Protein AF-A0A161MH91-F1 (afdb_monomer)

Organism: Triatoma infestans (NCBI:txid30076)

pLDDT: mean 82.65, std 14.78, range [39.62, 95.88]

Foldseek 3Di:
DDDDDPPVPPPPPVVVQDPVQQDDDDPVQKDKDFDADDDPDDPLRRPDSQWIWIARNPVRDIDIFDDDSHNVVRVVVRVVVVSQVVQCVPVPCSGSVNSVVVVVVVVVVVVVVVVVVVVVVVVVVVVVD

Structure (mmCIF, N/CA/C/O backbone):
data_AF-A0A161MH91-F1
#
_entry.id   AF-A0A161MH91-F1
#
loop_
_atom_site.group_PDB
_atom_site.id
_atom_site.type_symbol
_atom_site.label_atom_id
_atom_site.label_alt_id
_atom_site.label_comp_id
_atom_site.label_asym_id
_atom_site.label_entity_id
_atom_site.label_seq_id
_atom_site.pdbx_PDB_ins_code
_atom_site.Cartn_x
_atom_site.Cartn_y
_atom_site.Cartn_z
_atom_site.occupancy
_atom_site.B_iso_or_equiv
_atom_site.auth_seq_id
_atom_site.auth_comp_id
_atom_site.auth_asym_id
_atom_site.auth_atom_id
_atom_site.pdbx_PDB_model_num
ATOM 1 N N . GLY A 1 1 ? 0.198 -30.340 37.592 1.00 44.09 1 GLY A N 1
ATOM 2 C CA . GLY A 1 1 ? 0.636 -29.547 36.424 1.00 44.09 1 GLY A CA 1
ATOM 3 C C . GLY A 1 1 ? -0.022 -28.188 36.495 1.00 44.09 1 GLY A C 1
ATOM 4 O O . GLY A 1 1 ? -1.195 -28.132 36.833 1.00 44.09 1 GLY A O 1
ATOM 5 N N . LYS A 1 2 ? 0.740 -27.108 36.308 1.00 39.62 2 LYS A N 1
ATOM 6 C CA . LYS A 1 2 ? 0.319 -25.732 36.608 1.00 39.62 2 LYS A CA 1
ATOM 7 C C . LYS A 1 2 ? -0.839 -25.273 35.709 1.00 39.62 2 LYS A C 1
ATOM 9 O O . LYS A 1 2 ? -0.740 -25.352 34.491 1.00 39.62 2 LYS A O 1
ATOM 14 N N . TYR A 1 3 ? -1.895 -24.758 36.337 1.00 47.34 3 TYR A N 1
ATOM 15 C CA . TYR A 1 3 ? -2.918 -23.922 35.713 1.00 47.34 3 TYR A CA 1
ATOM 16 C C . TYR A 1 3 ? -2.277 -22.616 35.220 1.00 47.34 3 TYR A C 1
ATOM 18 O O . TYR A 1 3 ? -1.743 -21.857 36.025 1.00 47.34 3 TYR A O 1
ATOM 26 N N . LEU A 1 4 ? -2.359 -22.348 33.918 1.00 49.84 4 LEU A N 1
ATOM 27 C CA . LEU A 1 4 ? -2.204 -21.019 33.315 1.00 49.84 4 LEU A CA 1
ATOM 28 C C . LEU A 1 4 ? -3.298 -20.926 32.237 1.00 49.84 4 LEU A C 1
ATOM 30 O O . LEU A 1 4 ? -3.167 -21.492 31.162 1.00 49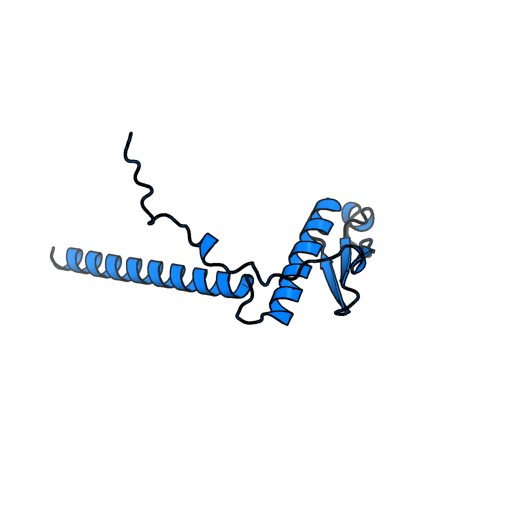.84 4 LEU A O 1
ATOM 34 N N . SER A 1 5 ? -4.515 -20.480 32.551 1.00 48.75 5 SER A N 1
ATOM 35 C CA . SER A 1 5 ? -4.899 -19.064 32.641 1.00 48.75 5 SER A CA 1
ATOM 36 C C . SER A 1 5 ? -4.539 -18.241 31.394 1.00 48.75 5 SER A C 1
ATOM 38 O O . SE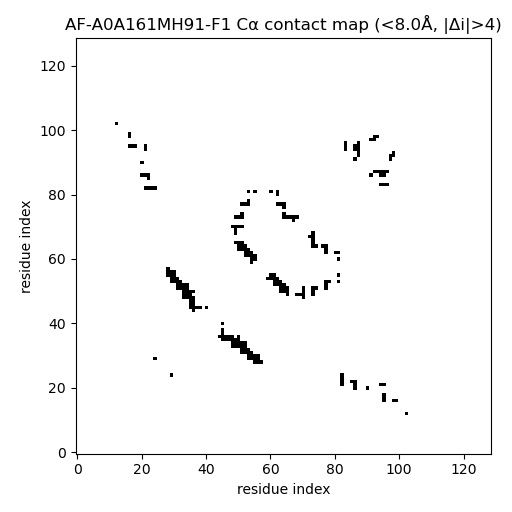R A 1 5 ? -4.012 -17.134 31.495 1.00 48.75 5 SER A O 1
ATOM 40 N N . THR A 1 6 ? -4.850 -18.728 30.194 1.00 52.91 6 THR A N 1
ATOM 41 C CA . THR A 1 6 ? -4.988 -17.819 29.050 1.00 52.91 6 THR A CA 1
ATOM 42 C C . THR A 1 6 ? -6.343 -17.123 29.159 1.00 52.91 6 THR A C 1
ATOM 44 O O . THR A 1 6 ? -7.339 -17.579 28.601 1.00 52.91 6 THR A O 1
ATOM 47 N N . CYS A 1 7 ? -6.400 -16.038 29.933 1.00 44.69 7 CYS A N 1
ATOM 48 C CA . CYS A 1 7 ? -7.507 -15.086 29.900 1.00 44.69 7 CYS A CA 1
ATOM 49 C C . CYS A 1 7 ? -7.839 -14.746 28.428 1.00 44.69 7 CYS A C 1
ATOM 51 O O . CYS A 1 7 ? -6.990 -14.155 27.758 1.00 44.69 7 CYS A O 1
ATOM 53 N N . PRO A 1 8 ? -9.043 -15.046 27.900 1.00 48.47 8 PRO A N 1
ATOM 54 C CA . PRO A 1 8 ? -9.382 -14.803 26.488 1.00 48.47 8 PRO A CA 1
ATOM 55 C C . PRO A 1 8 ? -9.515 -13.317 26.108 1.00 48.47 8 PRO A C 1
ATOM 57 O O . PRO A 1 8 ? -9.870 -12.982 24.982 1.00 48.47 8 PRO A O 1
ATOM 60 N N . ILE A 1 9 ? -9.274 -12.404 27.049 1.00 48.97 9 ILE A N 1
ATOM 61 C CA . ILE A 1 9 ? -9.789 -11.028 27.018 1.00 48.97 9 ILE A CA 1
ATOM 62 C C . ILE A 1 9 ? -8.809 -10.008 26.415 1.00 48.97 9 ILE A C 1
ATOM 64 O O . ILE A 1 9 ? -9.070 -8.808 26.445 1.00 48.97 9 ILE A O 1
ATOM 68 N N . LEU A 1 10 ? -7.692 -10.465 25.843 1.00 45.19 10 LEU A N 1
ATOM 69 C CA . LEU A 1 10 ? -6.699 -9.608 25.180 1.00 45.19 10 LEU A CA 1
ATOM 70 C C . LEU A 1 10 ? -6.423 -10.019 23.727 1.00 45.19 10 LEU A C 1
ATOM 72 O O . LEU A 1 10 ? -5.362 -9.707 23.188 1.00 45.19 10 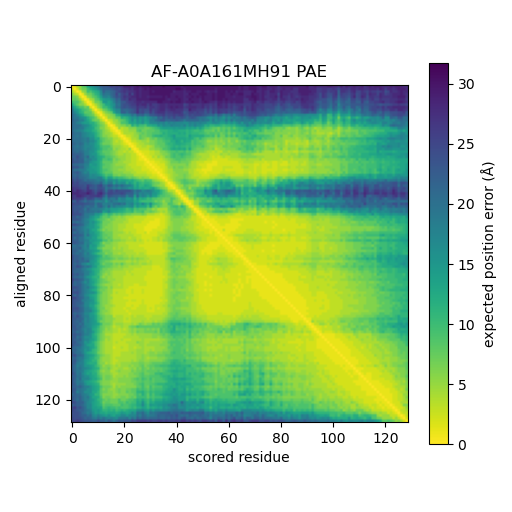LEU A O 1
ATOM 76 N N . ARG A 1 11 ? -7.392 -10.653 23.054 1.00 48.19 11 ARG A N 1
ATOM 77 C CA . ARG A 1 11 ? -7.392 -10.704 21.586 1.00 48.19 11 ARG A CA 1
ATOM 78 C C . ARG A 1 11 ? -7.629 -9.301 21.048 1.00 48.19 11 ARG A C 1
ATOM 80 O O . ARG A 1 11 ? -8.749 -8.790 21.033 1.00 48.19 11 ARG A O 1
ATOM 87 N N . GLY A 1 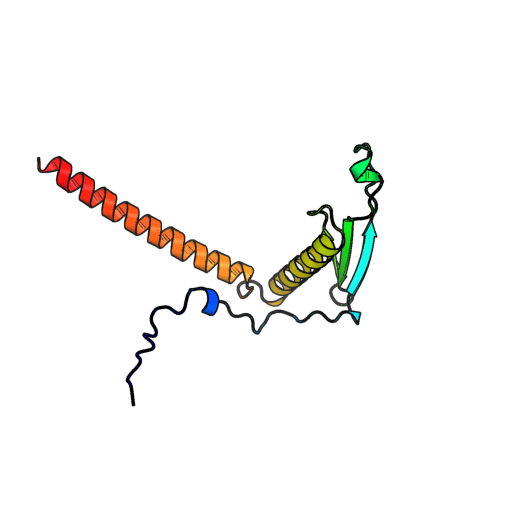12 ? -6.539 -8.615 20.720 1.00 56.38 12 GLY A N 1
ATOM 88 C CA . GLY A 1 12 ? -6.580 -7.264 20.182 1.00 56.38 12 GLY A CA 1
ATOM 89 C C . GLY A 1 12 ? -7.433 -7.205 18.915 1.00 56.38 12 GLY A C 1
ATOM 90 O O . GLY A 1 12 ? -7.519 -8.166 18.159 1.00 56.38 12 GLY A O 1
ATOM 91 N N . TYR A 1 13 ? -8.002 -6.032 18.629 1.00 58.72 13 TYR A N 1
ATOM 92 C CA . TYR A 1 13 ? -8.817 -5.730 17.437 1.00 58.72 13 TYR A CA 1
ATOM 93 C C . TYR A 1 13 ? -8.200 -6.144 16.080 1.00 58.72 13 TYR A C 1
ATOM 95 O O . TYR A 1 13 ? -8.868 -6.062 15.057 1.00 58.72 13 TYR A O 1
ATOM 103 N N . LYS A 1 14 ? -6.926 -6.553 16.063 1.00 55.62 14 LYS A N 1
ATOM 104 C CA . LYS A 1 14 ? -6.203 -7.089 14.909 1.00 55.62 14 LYS A CA 1
ATOM 105 C C . LYS A 1 14 ? -6.765 -8.435 14.429 1.00 55.62 14 LYS A C 1
ATOM 107 O O . LYS A 1 14 ? -6.651 -8.719 13.244 1.00 55.62 14 LYS A O 1
ATOM 112 N N . GLU A 1 15 ? -7.383 -9.219 15.314 1.00 65.00 15 GLU A N 1
ATOM 113 C CA . GLU A 1 15 ? -7.999 -10.517 14.984 1.00 65.00 15 GLU A CA 1
ATOM 114 C C . GLU A 1 15 ? -9.429 -10.404 14.437 1.00 65.00 15 GLU A C 1
ATOM 116 O O . GLU A 1 15 ? -9.974 -11.395 13.968 1.00 65.00 15 GLU A O 1
ATOM 121 N N . LEU A 1 16 ? -10.044 -9.215 14.477 1.00 70.25 16 LEU A N 1
ATOM 122 C CA . LEU A 1 16 ? -11.412 -9.023 13.977 1.00 70.25 16 LEU A CA 1
ATOM 123 C C . LEU A 1 16 ? -11.473 -8.763 12.464 1.00 70.25 16 LEU A C 1
ATOM 125 O O . LEU A 1 16 ? -12.558 -8.704 11.897 1.00 70.25 16 LEU A O 1
ATOM 129 N N . ILE A 1 17 ? -10.319 -8.544 11.834 1.00 79.25 17 ILE A N 1
ATOM 130 C CA . ILE A 1 17 ? -10.225 -8.243 10.407 1.00 79.25 17 ILE A CA 1
ATOM 131 C C . ILE A 1 17 ? -10.113 -9.566 9.664 1.00 79.25 17 ILE A C 1
ATOM 133 O O . ILE A 1 17 ? -9.142 -10.304 9.856 1.00 79.25 17 ILE A O 1
ATOM 137 N N . ASP A 1 18 ? -11.081 -9.836 8.799 1.00 80.69 18 ASP A N 1
ATOM 138 C CA . ASP A 1 18 ? -11.048 -11.008 7.939 1.00 80.69 18 ASP A CA 1
ATOM 139 C C . ASP A 1 18 ? -10.078 -10.764 6.779 1.00 80.69 18 ASP A C 1
ATOM 141 O O . ASP A 1 18 ? -10.289 -9.892 5.941 1.00 80.69 18 ASP A O 1
ATOM 145 N N . ARG A 1 19 ? -8.980 -11.525 6.758 1.00 81.62 19 ARG A N 1
ATOM 146 C CA . ARG A 1 19 ? -7.939 -11.450 5.717 1.00 81.62 19 ARG A CA 1
ATOM 147 C C . ARG A 1 19 ? -8.011 -12.605 4.724 1.00 81.62 19 ARG A C 1
ATOM 149 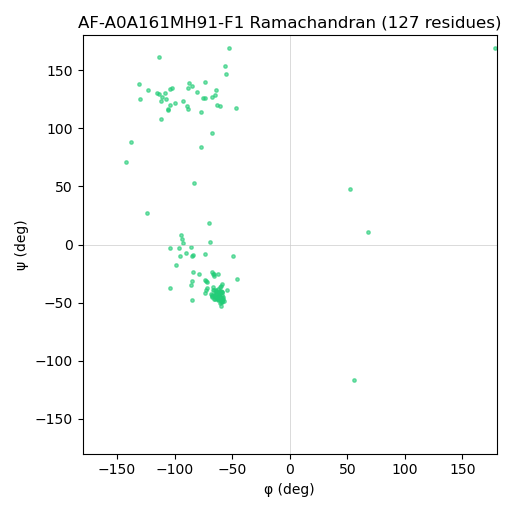O O . ARG A 1 19 ? -7.210 -12.656 3.798 1.00 81.62 19 ARG A O 1
ATOM 156 N N . THR A 1 20 ? -8.929 -13.547 4.931 1.00 81.69 20 THR A N 1
ATOM 157 C CA . THR A 1 20 ? -9.026 -14.766 4.115 1.00 81.69 20 THR A CA 1
ATOM 158 C C . THR A 1 20 ? -9.421 -14.471 2.669 1.00 81.69 20 THR A C 1
ATOM 160 O O . THR A 1 20 ? -9.070 -15.227 1.770 1.00 81.69 20 THR A O 1
ATOM 163 N N . ARG A 1 21 ? -10.101 -13.343 2.443 1.00 81.06 21 ARG A N 1
ATOM 164 C CA . ARG A 1 21 ? -10.618 -12.906 1.139 1.00 81.06 21 ARG A CA 1
ATOM 165 C C . ARG A 1 21 ? -9.679 -11.993 0.356 1.00 81.06 21 ARG A C 1
ATOM 167 O O . ARG A 1 21 ? -10.046 -11.544 -0.727 1.00 81.06 21 ARG A O 1
ATOM 174 N N . VAL A 1 22 ? -8.497 -11.697 0.895 1.00 83.31 22 VAL A N 1
ATOM 175 C CA . VAL A 1 22 ? -7.525 -10.839 0.213 1.00 83.31 22 VAL A CA 1
ATOM 176 C C . VAL A 1 22 ? -7.006 -11.573 -1.030 1.00 83.31 22 VAL A C 1
ATOM 178 O O . VAL A 1 22 ? -6.537 -12.708 -0.902 1.00 83.31 22 VAL A O 1
ATOM 181 N N . PRO A 1 23 ? -7.068 -10.959 -2.225 1.00 83.19 23 PRO A N 1
ATOM 182 C CA . PRO A 1 23 ? -6.604 -11.598 -3.449 1.00 83.19 23 PRO A CA 1
ATOM 183 C C . PRO A 1 23 ? -5.095 -11.859 -3.386 1.00 83.19 23 PRO A C 1
ATOM 185 O O . PRO A 1 23 ? -4.310 -10.982 -3.016 1.00 83.19 23 PRO A O 1
ATOM 188 N N . GLN A 1 24 ? -4.687 -13.073 -3.761 1.00 84.88 24 GLN A N 1
ATOM 189 C CA . GLN A 1 24 ? -3.275 -13.416 -3.909 1.00 84.88 24 GLN A CA 1
ATOM 190 C C . GLN A 1 24 ? -2.767 -12.906 -5.257 1.00 84.88 24 GLN A C 1
ATOM 192 O O . GLN A 1 24 ? -3.396 -13.137 -6.286 1.00 84.88 24 GLN A O 1
ATOM 197 N N . LEU A 1 25 ? -1.629 -12.213 -5.245 1.00 86.31 25 LEU A N 1
ATOM 198 C CA . LEU A 1 25 ? -0.968 -11.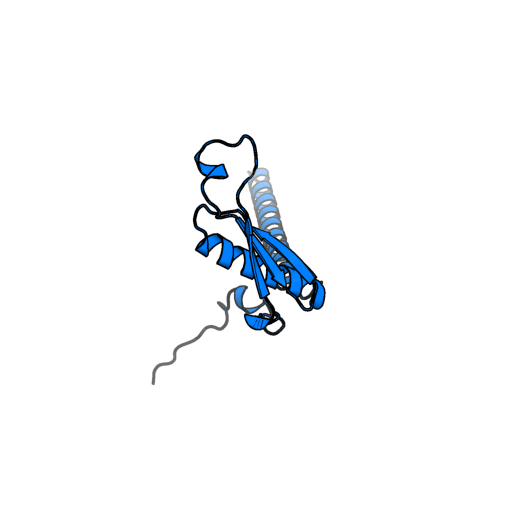755 -6.463 1.00 86.31 25 LEU A CA 1
ATOM 199 C C . LEU A 1 25 ? 0.069 -12.783 -6.910 1.00 86.31 25 LEU A C 1
ATOM 201 O O . LEU A 1 25 ? 0.999 -13.088 -6.161 1.00 86.31 25 LEU A O 1
ATOM 205 N N . LEU A 1 26 ? -0.072 -13.265 -8.141 1.00 90.06 26 LEU A N 1
ATOM 206 C CA . LEU A 1 26 ? 0.956 -14.038 -8.828 1.00 90.06 26 LEU A CA 1
ATOM 207 C C . LEU A 1 26 ? 1.903 -13.080 -9.550 1.00 90.06 26 LEU A C 1
ATOM 209 O O . LEU A 1 26 ? 1.468 -12.106 -10.162 1.00 90.06 26 LEU A O 1
ATOM 213 N N . GLU A 1 27 ? 3.206 -13.354 -9.505 1.00 88.81 27 GLU A N 1
ATOM 214 C CA . GLU A 1 27 ? 4.191 -12.498 -10.181 1.00 88.81 27 GLU A CA 1
ATOM 215 C C . GLU A 1 27 ? 4.050 -12.542 -11.709 1.00 88.81 27 GLU A C 1
ATOM 217 O O . GLU A 1 27 ? 4.365 -11.561 -12.373 1.00 88.81 27 GLU A O 1
ATOM 222 N N . SER A 1 28 ? 3.504 -13.629 -12.261 1.00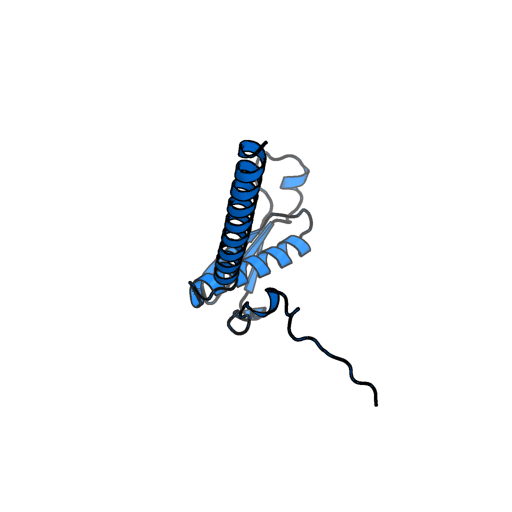 92.44 28 SER A N 1
ATOM 223 C CA . SER A 1 28 ? 3.239 -13.782 -13.696 1.00 92.44 28 SER A CA 1
ATOM 224 C C . SER A 1 28 ? 2.144 -12.853 -14.233 1.00 92.44 28 SER A C 1
ATOM 226 O O . SER A 1 28 ? 2.144 -12.552 -15.422 1.00 92.44 28 SER A O 1
ATOM 228 N N . ASP A 1 29 ? 1.236 -12.377 -13.376 1.00 92.50 29 ASP A N 1
ATOM 229 C CA . ASP A 1 29 ? 0.120 -11.496 -13.756 1.00 92.50 29 ASP A CA 1
ATOM 230 C C . ASP A 1 29 ? 0.450 -10.003 -13.589 1.00 92.50 29 ASP A C 1
ATOM 232 O O . ASP A 1 29 ? -0.414 -9.131 -13.756 1.00 92.50 29 ASP A O 1
ATOM 236 N N . LEU A 1 30 ? 1.695 -9.691 -13.224 1.00 94.25 30 LEU A N 1
ATOM 237 C CA . LEU A 1 30 ? 2.156 -8.345 -12.925 1.00 94.25 30 LEU A CA 1
ATOM 238 C C . LEU A 1 30 ? 3.128 -7.854 -13.993 1.00 94.25 30 LEU A C 1
ATOM 240 O O . LEU A 1 30 ? 4.161 -8.461 -14.253 1.00 94.25 30 LEU A O 1
ATOM 244 N N . GLU A 1 31 ? 2.830 -6.685 -14.547 1.00 95.06 31 GLU A N 1
ATOM 245 C CA . GLU A 1 31 ? 3.744 -5.952 -15.412 1.00 95.06 31 GLU A CA 1
ATOM 246 C C . GLU A 1 31 ? 4.309 -4.756 -14.636 1.00 95.06 31 GLU A C 1
ATOM 248 O O . GLU A 1 31 ? 3.565 -3.865 -14.210 1.00 95.06 31 GLU A O 1
ATOM 253 N N . GLU A 1 32 ? 5.627 -4.744 -14.421 1.00 94.81 32 GLU A N 1
ATOM 254 C CA . GLU A 1 32 ? 6.327 -3.641 -13.763 1.00 94.81 32 GLU A CA 1
ATOM 255 C C . GLU A 1 32 ? 7.086 -2.772 -14.766 1.00 94.81 32 GLU A C 1
ATOM 257 O O . GLU A 1 32 ? 7.805 -3.260 -15.635 1.00 94.81 32 GLU A O 1
ATOM 262 N N . GLN A 1 33 ? 6.933 -1.458 -14.630 1.00 94.00 33 GLN A N 1
ATOM 263 C CA . GLN A 1 33 ? 7.629 -0.467 -15.439 1.00 94.00 33 GLN A CA 1
ATOM 264 C C . GLN A 1 33 ? 8.256 0.597 -14.539 1.00 94.00 33 GLN A C 1
ATOM 266 O O . GLN A 1 33 ? 7.633 1.079 -13.589 1.00 94.00 33 GLN A O 1
ATOM 271 N N . PHE A 1 34 ? 9.483 1.002 -14.861 1.00 92.50 34 PHE A N 1
ATOM 272 C CA . PHE A 1 34 ? 10.205 2.039 -14.124 1.00 92.50 34 PHE A CA 1
ATOM 273 C C . PHE A 1 34 ? 10.188 3.344 -14.903 1.00 92.50 34 PHE A C 1
ATOM 275 O O . PHE A 1 34 ? 10.681 3.426 -16.027 1.00 92.50 34 PHE A O 1
ATOM 282 N N . ILE A 1 35 ? 9.620 4.376 -14.290 1.00 88.69 35 ILE A N 1
ATOM 283 C CA . ILE A 1 35 ? 9.460 5.684 -14.913 1.00 88.69 35 ILE A CA 1
ATOM 284 C C . ILE A 1 35 ? 10.536 6.617 -14.358 1.00 88.69 35 ILE A C 1
ATOM 286 O O . ILE A 1 35 ? 10.774 6.683 -13.150 1.00 88.69 35 ILE A O 1
ATOM 290 N N . ARG A 1 36 ? 11.190 7.363 -15.249 1.00 84.25 36 ARG A N 1
ATOM 291 C CA . ARG A 1 36 ? 12.044 8.492 -14.866 1.00 84.25 36 ARG A CA 1
ATOM 292 C C . ARG A 1 36 ? 11.185 9.738 -14.703 1.00 84.25 36 ARG A C 1
ATOM 294 O O . ARG A 1 36 ? 10.309 9.992 -15.528 1.00 84.25 36 ARG A O 1
ATOM 301 N N . GLY A 1 37 ? 11.432 10.507 -13.644 1.00 72.25 37 GLY A N 1
ATOM 302 C CA . GLY A 1 37 ? 10.817 11.819 -13.487 1.00 72.25 37 GLY A CA 1
ATOM 303 C C . GLY A 1 37 ? 11.225 12.709 -14.659 1.00 72.25 37 GLY A C 1
ATOM 304 O O . GLY A 1 37 ? 12.410 12.929 -14.883 1.00 72.25 37 GLY A O 1
ATOM 305 N N . SER A 1 38 ? 10.251 13.177 -15.434 1.00 65.12 38 SER A N 1
ATOM 306 C CA . SER A 1 38 ? 10.466 14.171 -16.482 1.00 65.12 38 SER A CA 1
ATOM 307 C C . SER A 1 38 ? 9.765 15.449 -16.039 1.00 65.12 38 SER A C 1
ATOM 309 O O . SER A 1 38 ? 8.540 15.494 -15.950 1.00 65.12 38 SER A O 1
ATOM 311 N N . GLY A 1 39 ? 10.543 16.458 -15.654 1.00 68.12 39 GLY A N 1
ATOM 312 C CA . GLY A 1 39 ? 10.032 17.757 -15.224 1.00 68.12 39 GLY A CA 1
ATOM 313 C C . GLY A 1 39 ? 11.160 18.701 -14.798 1.00 68.12 39 GLY A C 1
ATOM 314 O O . GLY A 1 39 ? 12.292 18.256 -14.626 1.00 68.12 39 GLY A O 1
ATOM 315 N N . PRO A 1 40 ? 10.890 19.999 -14.584 1.00 65.75 40 PRO A N 1
ATOM 316 C CA . PRO A 1 40 ? 11.889 20.989 -14.151 1.00 65.75 40 PRO A CA 1
ATOM 317 C C . PRO A 1 40 ? 12.364 20.805 -12.689 1.00 65.75 40 PRO A C 1
ATOM 319 O O . PRO A 1 40 ? 12.899 21.728 -12.080 1.00 65.75 40 PRO A O 1
ATOM 322 N N . GLY A 1 41 ? 12.155 19.624 -12.098 1.00 58.66 41 GLY A N 1
ATOM 323 C CA . GLY A 1 41 ? 12.591 19.292 -10.746 1.00 58.66 41 GLY A CA 1
ATOM 324 C C . GLY A 1 41 ? 14.100 19.067 -10.694 1.00 58.66 41 GLY A C 1
ATOM 325 O O . GLY A 1 41 ? 14.674 18.479 -11.604 1.00 58.66 41 GLY A O 1
ATOM 326 N N . GLY A 1 42 ? 14.746 19.546 -9.629 1.00 68.38 42 GLY A N 1
ATOM 327 C CA . GLY A 1 42 ? 16.202 19.513 -9.467 1.00 68.38 42 GLY A CA 1
ATOM 328 C C . GLY A 1 42 ? 16.853 18.135 -9.656 1.00 68.38 42 GLY A C 1
ATOM 329 O O . GLY A 1 42 ? 16.195 17.093 -9.682 1.00 68.38 42 GLY A O 1
ATOM 330 N N . SER A 1 43 ? 18.186 18.135 -9.730 1.00 65.81 43 SER A N 1
ATOM 331 C CA . SER A 1 43 ? 19.050 17.026 -10.172 1.00 65.81 43 SER A CA 1
ATOM 332 C C . SER A 1 43 ? 18.709 15.646 -9.592 1.00 65.81 43 SER A C 1
ATOM 334 O O . SER A 1 43 ? 18.915 14.628 -10.246 1.00 65.81 43 SER A O 1
ATOM 336 N N . ASN A 1 44 ? 18.156 15.590 -8.380 1.00 63.34 44 ASN A N 1
ATOM 337 C CA . ASN A 1 44 ? 17.848 14.339 -7.694 1.00 63.34 44 ASN A CA 1
ATOM 338 C C . ASN A 1 44 ? 16.554 13.641 -8.173 1.00 63.34 44 ASN A C 1
ATOM 340 O O . ASN A 1 44 ? 16.439 12.427 -8.030 1.00 63.34 44 ASN A O 1
ATOM 344 N N . VAL A 1 45 ? 15.582 14.374 -8.731 1.00 66.38 45 VAL A N 1
ATOM 345 C CA . VAL A 1 45 ? 14.293 13.807 -9.193 1.00 66.38 45 VAL A CA 1
ATOM 346 C C . VAL A 1 45 ? 14.401 13.270 -10.620 1.00 66.38 45 VAL A C 1
ATOM 348 O O . VAL A 1 45 ? 13.816 12.237 -10.937 1.00 66.38 45 VAL A O 1
ATOM 351 N N . ASN A 1 46 ? 15.202 13.928 -11.457 1.00 64.38 46 ASN A N 1
ATOM 352 C CA . ASN A 1 46 ? 15.321 13.580 -12.872 1.00 64.38 46 ASN A CA 1
ATOM 353 C C . ASN A 1 46 ? 16.324 12.446 -13.134 1.00 64.38 46 ASN A C 1
ATOM 355 O O . ASN A 1 46 ? 16.219 11.744 -14.137 1.00 64.38 46 ASN A O 1
ATOM 359 N N . THR A 1 47 ? 17.285 12.238 -12.229 1.00 70.06 47 THR A N 1
ATOM 360 C CA . THR A 1 47 ? 18.363 11.254 -12.433 1.00 70.06 47 THR A CA 1
ATOM 361 C C . THR A 1 47 ? 17.958 9.841 -12.009 1.00 70.06 47 THR A C 1
ATOM 363 O O . THR A 1 47 ? 18.406 8.864 -12.605 1.00 70.06 47 THR A O 1
ATOM 366 N N . ASN A 1 48 ? 17.094 9.700 -10.998 1.00 76.56 48 ASN A N 1
ATOM 367 C CA . ASN A 1 48 ? 16.764 8.395 -10.434 1.00 76.56 48 ASN A CA 1
ATOM 368 C C . ASN A 1 48 ? 15.428 7.857 -10.980 1.00 76.56 48 ASN A C 1
ATOM 370 O O . ASN A 1 48 ? 14.380 8.475 -10.805 1.00 76.56 48 ASN A O 1
ATOM 374 N N . SER A 1 49 ? 15.446 6.676 -11.603 1.00 81.06 49 SER A N 1
ATOM 375 C CA . SER A 1 49 ? 14.258 5.963 -12.102 1.00 81.06 49 SER A CA 1
ATOM 376 C C . SER A 1 49 ? 13.578 5.163 -10.986 1.00 81.06 49 SER A C 1
ATOM 378 O O . SER A 1 49 ? 13.402 3.951 -11.093 1.00 81.06 49 SER A O 1
ATOM 380 N N . ASN A 1 50 ? 13.262 5.818 -9.869 1.00 87.69 50 ASN A N 1
ATOM 381 C CA . ASN A 1 50 ? 12.704 5.159 -8.685 1.00 87.69 50 ASN A CA 1
ATOM 382 C C . ASN A 1 50 ? 11.168 5.095 -8.673 1.00 87.69 50 ASN A C 1
ATOM 384 O O . ASN A 1 50 ? 10.608 4.443 -7.793 1.00 87.69 50 ASN A O 1
ATOM 388 N N . CYS A 1 51 ? 10.483 5.750 -9.615 1.00 90.94 51 CYS A N 1
ATOM 389 C CA . CYS A 1 51 ? 9.032 5.661 -9.758 1.00 90.94 51 CYS A CA 1
ATOM 390 C C . CYS A 1 51 ? 8.648 4.315 -10.384 1.00 90.94 51 CYS A C 1
ATOM 392 O O . CYS A 1 51 ? 9.138 3.960 -11.457 1.00 90.94 51 CYS A O 1
ATOM 394 N N . VAL A 1 52 ? 7.763 3.579 -9.710 1.00 94.38 52 VAL A N 1
ATOM 395 C CA . VAL A 1 52 ? 7.292 2.259 -10.146 1.00 94.38 52 VAL A CA 1
ATOM 396 C C . VAL A 1 52 ? 5.858 2.387 -10.637 1.00 94.38 52 VAL A C 1
ATOM 398 O O . VAL A 1 52 ? 4.988 2.862 -9.908 1.00 94.38 52 VAL A O 1
ATOM 401 N N . SER A 1 53 ? 5.607 1.942 -11.862 1.00 95.12 53 SER A N 1
ATOM 402 C CA . SER A 1 53 ? 4.271 1.717 -12.402 1.00 95.12 53 SER A CA 1
ATOM 403 C C . SER A 1 53 ? 4.025 0.215 -12.441 1.00 95.12 53 SER A C 1
ATOM 405 O O . SER A 1 53 ? 4.718 -0.505 -13.150 1.00 95.12 53 SER A O 1
ATOM 407 N N . LEU A 1 54 ? 3.059 -0.254 -11.660 1.00 95.88 54 LEU A N 1
ATOM 408 C CA . LEU A 1 54 ? 2.684 -1.656 -11.557 1.00 95.88 54 LEU A CA 1
ATOM 409 C C . LEU A 1 54 ? 1.292 -1.844 -12.155 1.00 95.88 54 LEU A C 1
ATOM 411 O O . LEU A 1 54 ? 0.338 -1.188 -11.730 1.00 95.88 54 LEU A O 1
ATOM 415 N N . LYS A 1 55 ? 1.176 -2.735 -13.137 1.00 95.75 55 LYS A N 1
ATOM 416 C CA . LYS A 1 55 ? -0.081 -3.082 -13.796 1.00 95.75 55 LYS A CA 1
ATOM 417 C C . LYS A 1 55 ? -0.429 -4.536 -13.510 1.00 95.75 55 LYS A C 1
ATOM 419 O O . LYS A 1 55 ? 0.396 -5.419 -13.713 1.00 95.75 55 LYS A O 1
ATOM 424 N N . HIS A 1 56 ? -1.660 -4.780 -13.078 1.00 95.44 56 HIS A N 1
ATOM 425 C CA . HIS A 1 56 ? -2.221 -6.125 -13.029 1.00 95.44 56 HIS A CA 1
ATOM 426 C C . HIS A 1 56 ? -2.869 -6.435 -14.375 1.00 95.44 56 HIS A C 1
ATOM 428 O O . HIS A 1 56 ? -3.814 -5.753 -14.778 1.00 95.44 56 HIS A O 1
ATOM 434 N N . ILE A 1 57 ? -2.343 -7.429 -15.084 1.00 94.19 57 ILE A N 1
ATOM 435 C CA . ILE A 1 57 ? -2.753 -7.772 -16.449 1.00 94.19 57 ILE A CA 1
ATOM 436 C C . ILE A 1 57 ? -4.238 -8.172 -16.524 1.00 94.19 57 ILE A C 1
ATOM 438 O O . ILE A 1 57 ? -4.947 -7.568 -17.332 1.00 94.19 57 ILE A O 1
ATOM 442 N N . PRO A 1 58 ? -4.766 -9.093 -15.688 1.00 93.31 58 PRO A N 1
ATOM 443 C CA . PRO A 1 58 ? -6.124 -9.605 -15.881 1.00 93.31 58 PRO A CA 1
ATOM 444 C C . PRO A 1 58 ? -7.227 -8.606 -15.494 1.00 93.31 58 PRO A C 1
ATOM 446 O O . PRO A 1 58 ? -8.287 -8.618 -16.112 1.00 93.31 58 PRO A O 1
ATOM 449 N N . THR A 1 59 ? -7.008 -7.712 -14.518 1.00 92.81 59 THR A N 1
ATOM 450 C CA . THR A 1 59 ? -7.989 -6.646 -14.196 1.00 92.81 59 THR A CA 1
ATOM 451 C C . THR A 1 59 ? -7.697 -5.311 -14.875 1.00 92.81 59 THR A C 1
ATOM 453 O O . THR A 1 59 ? -8.516 -4.399 -14.793 1.00 92.81 59 THR A O 1
ATOM 456 N N . GLY A 1 60 ? -6.533 -5.147 -15.508 1.00 93.06 60 GLY A N 1
ATOM 457 C CA . GLY A 1 60 ? -6.122 -3.892 -16.141 1.00 93.06 60 GLY A CA 1
ATOM 458 C C . GLY A 1 60 ? -5.852 -2.737 -15.167 1.00 93.06 60 GLY A C 1
ATOM 459 O O . GLY A 1 60 ? -5.702 -1.596 -15.603 1.00 93.06 60 GLY A O 1
ATOM 460 N N . VAL A 1 61 ? -5.786 -2.995 -13.856 1.00 94.44 61 VAL A N 1
ATOM 461 C CA . VAL A 1 61 ? -5.541 -1.958 -12.842 1.00 94.44 61 VAL A CA 1
ATOM 462 C C . VAL A 1 61 ? -4.080 -1.528 -12.894 1.00 94.44 61 VAL A C 1
ATOM 464 O O . VAL A 1 61 ? -3.182 -2.356 -12.762 1.00 94.44 61 VAL A O 1
ATOM 467 N N . VAL A 1 62 ? -3.849 -0.224 -13.038 1.00 95.88 62 VAL A N 1
ATOM 468 C CA . VAL A 1 62 ? -2.511 0.378 -13.053 1.00 95.88 62 VAL A CA 1
ATOM 469 C C . VAL A 1 62 ? -2.339 1.266 -11.829 1.00 95.88 62 VAL A C 1
ATOM 471 O O . VAL A 1 62 ? -3.166 2.139 -11.565 1.00 95.88 62 VAL A O 1
ATOM 474 N N . ILE A 1 63 ? -1.242 1.075 -11.102 1.00 95.56 63 ILE A N 1
ATOM 475 C CA . ILE A 1 63 ? -0.856 1.896 -9.955 1.00 95.56 63 ILE A CA 1
ATOM 476 C C . ILE A 1 63 ? 0.531 2.466 -10.190 1.00 95.56 63 ILE A C 1
ATOM 478 O O . ILE A 1 63 ? 1.459 1.751 -10.550 1.00 95.56 63 ILE A O 1
ATOM 482 N N . LYS A 1 64 ? 0.679 3.765 -9.937 1.00 94.38 64 LYS A N 1
ATOM 483 C CA . LYS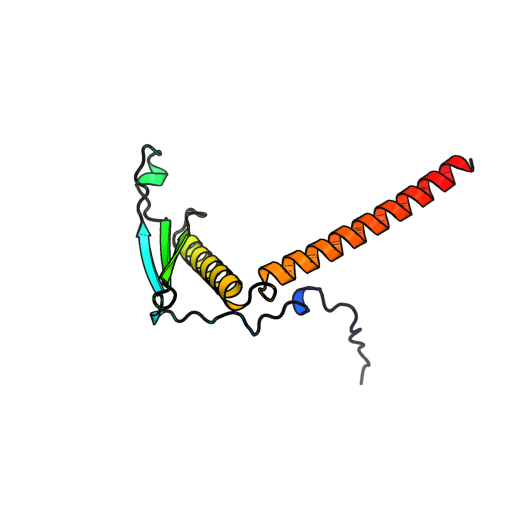 A 1 64 ? 1.969 4.455 -9.934 1.00 94.38 64 LYS A CA 1
ATOM 484 C C . LYS A 1 64 ? 2.330 4.800 -8.497 1.00 94.38 64 LYS A C 1
ATOM 486 O O . LYS A 1 64 ? 1.504 5.366 -7.784 1.00 94.38 64 LYS A O 1
ATOM 491 N N . CYS A 1 65 ? 3.545 4.469 -8.077 1.00 93.38 65 CYS A N 1
ATOM 492 C CA . CYS A 1 65 ? 4.037 4.758 -6.738 1.00 93.38 65 CYS A CA 1
ATOM 493 C C . CYS A 1 65 ? 5.407 5.445 -6.785 1.00 93.38 65 CYS A C 1
ATOM 495 O O . CYS A 1 65 ? 6.368 4.939 -7.369 1.00 93.38 65 CYS A O 1
ATOM 497 N N . HIS A 1 66 ? 5.476 6.602 -6.125 1.00 90.06 66 HIS A N 1
ATOM 498 C CA . HIS A 1 66 ? 6.687 7.388 -5.904 1.00 90.06 66 HIS A CA 1
ATOM 499 C C . HIS A 1 66 ? 6.635 8.005 -4.503 1.00 90.06 66 HIS A C 1
ATOM 501 O O . HIS A 1 66 ? 6.373 9.190 -4.335 1.00 90.06 66 HIS A O 1
ATOM 507 N N . GLN A 1 67 ? 6.783 7.170 -3.475 1.00 89.81 67 GLN A N 1
ATOM 508 C CA . GLN A 1 67 ? 6.716 7.617 -2.076 1.00 89.81 67 GLN A CA 1
ATOM 509 C C . GLN A 1 67 ? 8.099 7.704 -1.434 1.00 89.81 67 GLN A C 1
ATOM 511 O O . GLN A 1 67 ? 8.389 8.611 -0.657 1.00 89.81 67 GLN A O 1
ATOM 516 N N . HIS A 1 68 ? 8.970 6.761 -1.774 1.00 90.81 68 HIS A N 1
ATOM 517 C CA . HIS A 1 68 ? 10.292 6.619 -1.194 1.00 90.81 68 HIS A CA 1
ATOM 518 C C . HIS A 1 68 ? 11.389 6.901 -2.219 1.00 90.81 68 HIS A C 1
ATOM 520 O O . HIS A 1 68 ? 11.192 6.848 -3.433 1.00 90.81 68 HIS A O 1
ATOM 526 N N . ARG A 1 69 ? 12.594 7.182 -1.711 1.00 86.00 69 ARG A N 1
ATOM 527 C CA . ARG A 1 69 ? 13.785 7.375 -2.549 1.00 86.00 69 ARG A CA 1
ATOM 528 C C . ARG A 1 69 ? 14.278 6.060 -3.156 1.00 86.00 69 ARG A C 1
ATOM 530 O O . ARG A 1 69 ? 14.824 6.082 -4.257 1.00 86.00 69 ARG A O 1
ATOM 537 N N . LEU A 1 70 ? 14.098 4.950 -2.437 1.00 90.06 70 LEU A N 1
ATOM 538 C CA . LEU A 1 70 ? 14.574 3.623 -2.819 1.00 90.06 70 LEU A CA 1
ATOM 539 C C . LEU A 1 70 ? 13.545 2.892 -3.685 1.00 90.06 70 LEU A C 1
ATOM 541 O O . LEU A 1 70 ? 12.364 2.823 -3.344 1.00 90.06 70 LEU A O 1
ATOM 545 N N . LEU A 1 71 ? 14.026 2.281 -4.769 1.00 90.75 71 LEU A N 1
ATOM 546 C CA . LEU A 1 71 ? 13.196 1.549 -5.723 1.00 90.75 71 LEU A CA 1
ATOM 547 C C . LEU A 1 71 ? 12.458 0.369 -5.076 1.00 90.75 71 LEU A C 1
ATOM 549 O O . LEU A 1 71 ? 11.262 0.197 -5.283 1.00 90.75 71 LEU A O 1
ATOM 553 N N . GLU A 1 72 ? 13.151 -0.429 -4.261 1.00 93.31 72 GLU A N 1
ATOM 554 C CA . GLU A 1 72 ? 12.562 -1.616 -3.630 1.00 93.31 72 GLU A CA 1
ATOM 555 C C . GLU A 1 72 ? 11.405 -1.259 -2.686 1.00 93.31 72 GLU A C 1
ATOM 557 O O . GLU A 1 72 ? 10.383 -1.945 -2.660 1.00 93.31 72 GLU A O 1
ATOM 562 N N . GLN A 1 73 ? 11.534 -0.151 -1.949 1.00 94.44 73 GLN A N 1
ATOM 563 C CA . GLN A 1 73 ? 10.463 0.350 -1.089 1.00 94.44 73 GLN A CA 1
ATOM 564 C C . GLN A 1 73 ? 9.245 0.764 -1.920 1.00 94.44 73 GLN A C 1
ATOM 566 O O . GLN A 1 73 ? 8.120 0.420 -1.566 1.00 94.44 73 GLN A O 1
ATOM 571 N N . ASN A 1 74 ? 9.464 1.419 -3.065 1.00 93.88 74 ASN A N 1
ATOM 572 C CA . ASN A 1 74 ? 8.380 1.760 -3.984 1.00 93.88 74 ASN A CA 1
ATOM 573 C C . ASN A 1 74 ? 7.739 0.517 -4.616 1.00 93.88 74 ASN A C 1
ATOM 575 O O . ASN A 1 74 ? 6.519 0.492 -4.748 1.00 93.88 74 ASN A O 1
ATOM 579 N N . ARG A 1 75 ? 8.504 -0.541 -4.935 1.00 94.38 75 ARG A N 1
ATOM 580 C CA . ARG A 1 75 ? 7.945 -1.824 -5.413 1.00 94.38 75 ARG A CA 1
ATOM 581 C C . ARG A 1 75 ? 7.044 -2.471 -4.362 1.00 94.38 75 ARG A C 1
ATOM 583 O O . ARG A 1 75 ? 5.928 -2.874 -4.682 1.00 94.38 75 ARG A O 1
ATOM 590 N N . LYS A 1 76 ? 7.504 -2.544 -3.108 1.00 95.12 76 LYS A N 1
ATOM 591 C CA . LYS A 1 76 ? 6.722 -3.083 -1.980 1.00 95.12 76 LYS A CA 1
ATOM 592 C C . LYS A 1 76 ? 5.434 -2.286 -1.776 1.00 95.12 76 LYS A C 1
ATOM 594 O O . LYS A 1 76 ? 4.355 -2.869 -1.774 1.00 95.12 76 LYS A O 1
ATOM 599 N N . CYS A 1 77 ? 5.543 -0.961 -1.727 1.00 95.38 77 CYS A N 1
ATOM 600 C CA . CYS A 1 77 ? 4.388 -0.083 -1.583 1.00 95.38 77 CYS A CA 1
ATOM 601 C C . CYS A 1 77 ? 3.405 -0.214 -2.761 1.00 95.38 77 CYS A C 1
ATOM 603 O O . CYS A 1 77 ? 2.201 -0.330 -2.551 1.00 95.38 77 CYS A O 1
ATOM 605 N N . ALA A 1 78 ? 3.893 -0.264 -4.006 1.00 95.31 78 ALA A N 1
ATOM 606 C CA . ALA A 1 78 ? 3.043 -0.456 -5.181 1.00 95.31 78 ALA A CA 1
ATOM 607 C C . ALA A 1 78 ? 2.251 -1.772 -5.110 1.00 95.31 78 ALA A C 1
ATOM 609 O O . ALA A 1 78 ? 1.062 -1.780 -5.426 1.00 95.31 78 ALA A O 1
ATOM 610 N N . ARG A 1 79 ? 2.878 -2.865 -4.648 1.00 94.50 79 ARG A N 1
ATOM 611 C CA . ARG A 1 79 ? 2.205 -4.157 -4.434 1.00 94.50 79 ARG A CA 1
ATOM 612 C C . ARG A 1 79 ? 1.126 -4.061 -3.351 1.00 94.50 79 ARG A C 1
ATOM 614 O O . ARG A 1 79 ? 0.010 -4.513 -3.581 1.00 94.50 79 ARG A O 1
ATOM 621 N N . GLU A 1 80 ? 1.414 -3.438 -2.209 1.00 93.00 80 GLU A N 1
ATOM 622 C CA . GLU A 1 80 ? 0.430 -3.245 -1.127 1.00 93.00 80 GLU A CA 1
ATOM 623 C C . GLU A 1 80 ? -0.777 -2.411 -1.578 1.00 93.00 80 GLU A C 1
ATOM 625 O O . GLU A 1 80 ? -1.929 -2.765 -1.308 1.00 93.00 80 GLU A O 1
ATOM 630 N N . LEU A 1 81 ? -0.525 -1.328 -2.319 1.00 94.12 81 LEU A N 1
ATOM 631 C CA . LEU A 1 81 ? -1.573 -0.491 -2.900 1.00 94.12 81 LEU A CA 1
ATOM 632 C C . LEU A 1 81 ? -2.406 -1.266 -3.925 1.00 94.12 81 LEU A C 1
ATOM 634 O O . LEU A 1 81 ? -3.626 -1.111 -3.957 1.00 94.12 81 LEU A O 1
ATOM 638 N N . LEU A 1 82 ? -1.770 -2.119 -4.734 1.00 94.44 82 LEU A N 1
ATOM 639 C CA . LEU A 1 82 ? -2.459 -2.941 -5.727 1.00 94.44 82 LEU A CA 1
ATOM 640 C C . LEU A 1 82 ? -3.381 -3.957 -5.064 1.00 94.44 82 LEU A C 1
ATOM 642 O O . LEU A 1 82 ? -4.552 -4.023 -5.427 1.00 94.44 82 LEU A O 1
ATOM 646 N N . ILE A 1 83 ? -2.891 -4.670 -4.048 1.00 93.00 83 ILE A N 1
ATOM 647 C CA . ILE A 1 83 ? -3.700 -5.605 -3.257 1.00 93.00 83 ILE A CA 1
ATOM 648 C C . ILE A 1 83 ? -4.894 -4.875 -2.648 1.00 93.00 83 ILE A C 1
ATOM 650 O O . ILE A 1 83 ? -6.024 -5.318 -2.810 1.00 93.00 83 ILE A O 1
ATOM 654 N N . THR A 1 84 ? -4.661 -3.727 -2.010 1.00 91.88 84 THR A N 1
ATOM 655 C CA . THR A 1 84 ? -5.730 -2.932 -1.388 1.00 91.88 84 THR A CA 1
ATOM 656 C C . THR A 1 84 ? -6.765 -2.482 -2.420 1.00 91.88 84 THR A C 1
ATOM 658 O O . THR A 1 84 ? -7.968 -2.511 -2.165 1.00 91.88 84 THR A O 1
ATOM 661 N N . LYS A 1 85 ? -6.325 -2.083 -3.619 1.00 93.00 85 LYS A N 1
ATOM 662 C CA . LYS A 1 85 ? -7.226 -1.657 -4.693 1.00 93.00 85 LYS A CA 1
ATOM 663 C C . LYS A 1 85 ? -8.059 -2.817 -5.237 1.00 93.00 85 LYS A C 1
ATOM 665 O O . LYS A 1 85 ? -9.254 -2.631 -5.455 1.00 93.00 85 LYS A O 1
ATOM 670 N N . LEU A 1 86 ? -7.447 -3.984 -5.439 1.00 92.38 86 LEU A N 1
ATOM 671 C CA . LEU A 1 86 ? -8.139 -5.196 -5.882 1.00 92.38 86 LEU A CA 1
ATOM 672 C C . LEU A 1 86 ? -9.118 -5.696 -4.818 1.00 92.38 86 LEU A C 1
ATOM 674 O O . LEU A 1 86 ? -10.258 -6.006 -5.144 1.00 92.38 86 LEU A O 1
ATOM 678 N N . ASP A 1 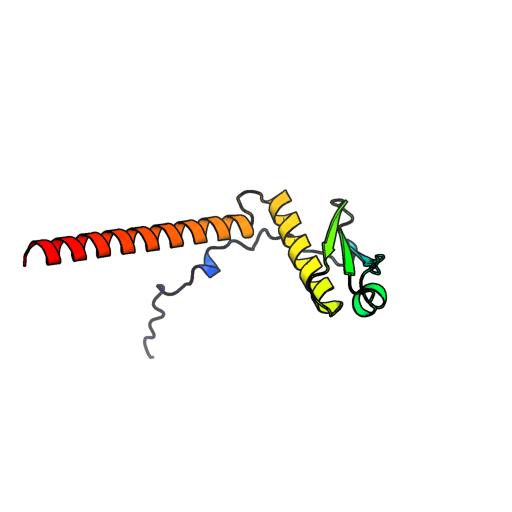87 ? -8.711 -5.695 -3.550 1.00 92.62 87 ASP A N 1
ATOM 679 C CA . ASP A 1 87 ? -9.561 -6.051 -2.413 1.00 92.62 87 ASP A CA 1
ATOM 680 C C . ASP A 1 87 ? -10.790 -5.139 -2.337 1.00 92.62 87 ASP A C 1
ATOM 682 O O . ASP A 1 87 ? -11.920 -5.613 -2.285 1.00 92.62 87 ASP A O 1
ATOM 686 N N . ASN A 1 88 ? -10.599 -3.823 -2.454 1.00 91.44 88 ASN A N 1
ATOM 687 C CA . ASN A 1 88 ? -11.702 -2.864 -2.515 1.00 91.44 88 ASN A CA 1
ATOM 688 C C . ASN A 1 88 ? -12.639 -3.103 -3.709 1.00 91.44 88 ASN A C 1
ATOM 690 O O . ASN A 1 88 ? -13.845 -2.911 -3.580 1.00 91.44 88 ASN A O 1
ATOM 694 N N . MET A 1 89 ? -12.099 -3.502 -4.862 1.00 89.69 89 MET A N 1
ATOM 695 C CA . MET A 1 89 ? -12.885 -3.750 -6.072 1.00 89.69 89 MET A CA 1
ATOM 696 C C . MET A 1 89 ? -13.710 -5.040 -5.982 1.00 89.69 89 MET A C 1
ATOM 698 O O . MET A 1 89 ? -14.846 -5.059 -6.443 1.00 89.69 89 MET A O 1
ATOM 702 N N . ILE A 1 90 ? -13.150 -6.101 -5.395 1.00 89.56 90 ILE A N 1
ATOM 703 C CA . ILE A 1 90 ? -13.789 -7.421 -5.299 1.00 89.56 90 ILE A CA 1
ATOM 704 C C . ILE A 1 90 ? -14.713 -7.494 -4.078 1.00 89.56 90 ILE A C 1
ATOM 706 O O . ILE A 1 90 ? -15.855 -7.932 -4.185 1.00 89.56 90 ILE A O 1
ATOM 710 N N . ASN A 1 91 ? -14.222 -7.064 -2.914 1.00 88.44 91 ASN A N 1
ATOM 711 C CA . ASN A 1 91 ? -14.875 -7.272 -1.622 1.00 88.44 91 ASN A CA 1
ATOM 712 C C . ASN A 1 91 ? -15.679 -6.052 -1.137 1.00 88.44 91 ASN A C 1
ATOM 714 O O . ASN A 1 91 ? -16.522 -6.197 -0.250 1.00 88.44 91 ASN A O 1
ATOM 718 N N . GLY A 1 92 ? -15.452 -4.852 -1.687 1.00 88.19 92 GLY A N 1
ATOM 719 C CA . GLY A 1 92 ? -16.245 -3.657 -1.374 1.00 88.19 92 GLY A CA 1
ATOM 720 C C . GLY A 1 92 ? -16.276 -3.329 0.125 1.00 88.19 92 GLY A C 1
ATOM 721 O O . GLY A 1 92 ? -15.245 -3.044 0.730 1.00 88.19 92 GLY A O 1
ATOM 722 N N . GLU A 1 93 ? -17.453 -3.373 0.758 1.00 83.75 93 GLU A N 1
ATOM 723 C CA . GLU A 1 93 ? -17.624 -3.123 2.205 1.00 83.75 93 GLU A CA 1
ATOM 724 C C . GLU A 1 93 ? -16.879 -4.124 3.098 1.00 83.75 93 GLU A C 1
ATOM 726 O O . GLU A 1 93 ? -16.519 -3.808 4.234 1.00 83.75 93 GLU A O 1
ATOM 731 N N . LEU A 1 94 ? -16.632 -5.327 2.581 1.00 84.12 94 LEU A N 1
ATOM 732 C CA . LEU A 1 94 ? -15.923 -6.391 3.282 1.00 84.12 94 LEU A CA 1
ATOM 733 C C . LEU A 1 94 ? -14.405 -6.282 3.128 1.00 84.12 94 LEU A C 1
ATOM 735 O O . LEU A 1 94 ? -13.699 -7.086 3.729 1.00 84.12 94 LEU A O 1
ATOM 739 N N . SER A 1 95 ? -13.912 -5.299 2.370 1.00 88.94 95 SER A N 1
ATOM 740 C CA . SER A 1 95 ? -12.487 -4.999 2.253 1.00 88.94 95 SER A CA 1
ATOM 741 C C . SER A 1 95 ? -11.841 -4.755 3.614 1.00 88.94 95 SER A C 1
ATOM 743 O O . SER A 1 95 ? -12.439 -4.158 4.519 1.00 88.94 95 SER A O 1
ATOM 745 N N . VAL A 1 96 ? -10.575 -5.144 3.727 1.00 87.81 96 VAL A N 1
ATOM 746 C CA . VAL A 1 96 ? -9.743 -4.917 4.912 1.00 87.81 96 VAL A CA 1
ATOM 747 C C . VAL A 1 96 ? -9.718 -3.435 5.297 1.00 87.81 96 VAL A C 1
ATOM 749 O O . VAL A 1 96 ? -9.796 -3.101 6.483 1.00 87.81 96 VAL A O 1
ATOM 752 N N . GLU A 1 97 ? -9.657 -2.532 4.315 1.00 87.44 97 GLU A N 1
ATOM 753 C CA . GLU A 1 97 ? -9.641 -1.087 4.563 1.00 87.44 97 GLU A CA 1
ATOM 754 C C . GLU A 1 97 ? -10.956 -0.610 5.198 1.00 87.44 97 GLU A C 1
ATOM 756 O O . GLU A 1 97 ? -10.950 0.151 6.170 1.00 87.44 97 GLU A O 1
ATOM 761 N N . ASN A 1 98 ? -12.094 -1.085 4.694 1.00 87.50 98 ASN A N 1
ATOM 762 C CA . ASN A 1 98 ? -13.406 -0.685 5.197 1.00 87.50 98 ASN A CA 1
ATOM 763 C C . ASN A 1 98 ? -13.700 -1.283 6.577 1.00 87.50 98 ASN A C 1
ATOM 765 O O . ASN A 1 98 ? -14.213 -0.587 7.459 1.00 87.50 98 ASN A O 1
ATOM 769 N N . GLN A 1 99 ? -13.283 -2.528 6.817 1.00 87.50 99 GLN A N 1
ATOM 770 C CA . GLN A 1 99 ? -13.321 -3.138 8.147 1.00 87.50 99 GLN A CA 1
ATOM 771 C C . GLN A 1 99 ? -12.496 -2.326 9.159 1.00 87.50 99 GLN A C 1
ATOM 773 O O . GLN A 1 99 ? -12.956 -2.053 10.272 1.00 87.50 99 GLN A O 1
ATOM 778 N N . LEU A 1 100 ? -11.296 -1.884 8.766 1.00 87.50 100 LEU A N 1
ATOM 779 C CA . LEU A 1 100 ? -10.437 -1.032 9.590 1.00 87.50 100 LEU A CA 1
ATOM 780 C C . LEU A 1 100 ? -11.086 0.317 9.903 1.00 87.50 100 LEU A C 1
ATOM 782 O O . LEU A 1 100 ? -11.112 0.710 11.072 1.00 87.50 100 LEU A O 1
ATOM 786 N N . LYS A 1 101 ? -11.653 0.994 8.897 1.00 89.12 101 LYS A N 1
ATOM 787 C CA . LYS A 1 101 ? -12.370 2.266 9.085 1.00 89.12 101 LYS A CA 1
ATOM 788 C C . LYS A 1 101 ? -13.523 2.112 10.074 1.00 89.12 101 LYS A C 1
ATOM 790 O O . LYS A 1 101 ? -13.606 2.872 11.038 1.00 89.12 101 LYS A O 1
ATOM 795 N N . LYS A 1 102 ? -14.345 1.070 9.919 1.00 88.38 102 LYS A N 1
ATOM 796 C CA . LYS A 1 102 ? -15.470 0.778 10.824 1.00 88.38 102 LYS A CA 1
ATOM 797 C C . LYS A 1 102 ? -15.003 0.542 12.261 1.00 88.38 102 LYS A C 1
ATOM 799 O O . LYS A 1 102 ? -15.581 1.066 13.213 1.00 88.38 102 LYS A O 1
ATOM 804 N N . LEU A 1 103 ? -13.910 -0.198 12.439 1.00 86.56 103 LEU A N 1
ATOM 805 C CA . LEU A 1 103 ? -13.296 -0.406 13.751 1.00 86.56 103 LEU A CA 1
ATOM 806 C C . LEU A 1 103 ? -12.750 0.887 14.365 1.00 86.56 103 LEU A C 1
ATOM 808 O O . LEU A 1 103 ? -12.869 1.085 15.577 1.00 86.56 103 LEU A O 1
ATOM 812 N N . GLN A 1 104 ? -12.128 1.749 13.560 1.00 87.06 104 GLN A N 1
ATOM 813 C CA . GLN A 1 104 ? -11.633 3.047 14.016 1.00 87.06 104 GLN A CA 1
ATOM 814 C C . GLN A 1 104 ? -12.780 3.956 14.459 1.00 87.06 104 GLN A C 1
ATOM 816 O O . GLN A 1 104 ? -12.682 4.545 15.535 1.00 87.06 104 GLN A O 1
ATOM 821 N N . GLU A 1 105 ? -13.879 3.990 13.709 1.00 88.88 105 GLU A N 1
ATOM 822 C CA . GLU A 1 105 ? -15.072 4.770 14.042 1.00 88.88 105 GLU A CA 1
ATOM 823 C C . GLU A 1 105 ? -15.716 4.309 15.360 1.00 88.88 105 GLU A C 1
ATOM 825 O O . GLU A 1 105 ? -15.999 5.103 16.259 1.00 88.88 105 GLU A O 1
ATOM 830 N N . ILE A 1 106 ? -15.865 2.996 15.555 1.00 88.44 106 ILE A N 1
ATOM 831 C CA . ILE A 1 106 ? -16.383 2.448 16.817 1.00 88.44 106 ILE A CA 1
ATOM 832 C C . ILE A 1 106 ? -15.480 2.857 17.995 1.00 88.44 106 ILE A C 1
ATOM 834 O O . ILE A 1 106 ? -15.961 3.208 19.081 1.00 88.44 106 ILE A O 1
ATOM 838 N N . LYS A 1 107 ? -14.154 2.841 17.799 1.00 87.88 107 LYS A N 1
ATOM 839 C CA . LYS A 1 107 ? -13.182 3.247 18.825 1.00 87.88 107 LYS A CA 1
ATOM 840 C C . LYS A 1 107 ? -13.246 4.741 19.133 1.00 87.88 107 LYS A C 1
ATOM 842 O O . LYS A 1 107 ? -13.211 5.099 20.319 1.00 87.88 107 LYS A O 1
ATOM 847 N N . SER A 1 108 ? -13.335 5.605 18.122 1.00 86.62 108 SER A N 1
ATOM 848 C CA . SER A 1 108 ? -13.458 7.053 18.323 1.00 86.62 108 SER A CA 1
ATOM 849 C C . SER A 1 108 ? -14.751 7.377 19.064 1.00 86.62 108 SER A C 1
ATOM 851 O O . SER A 1 108 ? -14.692 8.024 20.110 1.00 86.62 108 SER A O 1
ATOM 853 N N . ASN A 1 109 ? -15.880 6.798 18.647 1.00 89.62 109 ASN A N 1
ATOM 854 C CA . ASN A 1 109 ? -17.192 7.008 19.268 1.00 89.62 109 ASN A CA 1
ATOM 855 C C . ASN A 1 109 ? -17.220 6.563 20.739 1.00 89.62 109 ASN A C 1
ATOM 857 O O . ASN A 1 109 ? -17.748 7.261 21.613 1.00 89.62 109 ASN A O 1
ATOM 861 N N . LYS A 1 110 ? -16.591 5.424 21.059 1.00 88.19 110 LYS A N 1
ATOM 862 C CA . LYS A 1 110 ? -16.458 4.943 22.445 1.00 88.19 110 LYS A CA 1
ATOM 863 C C . LYS A 1 110 ? -15.590 5.876 23.290 1.00 88.19 110 LYS A C 1
ATOM 865 O O . LYS A 1 110 ? -15.896 6.112 24.461 1.00 88.19 110 LYS A O 1
ATOM 870 N N . THR A 1 111 ? -14.512 6.402 22.715 1.00 88.19 111 THR A N 1
ATOM 871 C CA . THR A 1 111 ? -13.604 7.342 23.389 1.00 88.19 111 THR A CA 1
ATOM 872 C C . THR A 1 111 ? -14.294 8.675 23.654 1.00 88.19 111 THR A C 1
ATOM 874 O O . THR A 1 111 ? -14.237 9.186 24.773 1.00 88.19 111 THR A O 1
ATOM 877 N N . GLU A 1 112 ? -15.011 9.200 22.666 1.00 90.00 112 GLU A N 1
ATOM 878 C CA . GLU A 1 112 ? -15.841 10.394 22.792 1.00 90.00 112 GLU A CA 1
ATOM 879 C C . GLU A 1 112 ? -16.920 10.234 23.862 1.00 90.00 112 GLU A C 1
ATOM 881 O O . GLU A 1 112 ? -17.028 11.065 24.761 1.00 90.00 112 GLU A O 1
ATOM 886 N N . SER A 1 113 ? -17.661 9.127 23.840 1.00 90.19 113 SER A N 1
ATOM 887 C CA . SER A 1 113 ? -18.707 8.846 24.829 1.00 90.19 113 SER A CA 1
ATOM 888 C C . SER A 1 113 ? -18.157 8.819 26.259 1.00 90.19 113 SER A C 1
ATOM 890 O O . SER A 1 113 ? -18.772 9.358 27.181 1.00 90.19 113 SER A O 1
ATOM 892 N N . LYS A 1 114 ? -16.967 8.235 26.461 1.00 91.38 114 LYS A N 1
ATOM 893 C CA . LYS A 1 114 ? -16.273 8.250 27.759 1.00 91.38 114 LYS A CA 1
ATOM 894 C C . LYS A 1 114 ? -15.873 9.665 28.171 1.00 91.38 114 LYS A C 1
ATOM 896 O O . LYS A 1 114 ? -16.134 10.052 29.308 1.00 91.38 114 LYS A O 1
ATOM 901 N N . LYS A 1 115 ? -15.284 10.445 27.256 1.00 92.69 115 LYS A N 1
ATOM 902 C CA . LYS A 1 115 ? -14.917 11.850 27.507 1.00 92.69 115 LYS A CA 1
ATOM 903 C C . LYS A 1 115 ? -16.137 12.681 27.911 1.00 92.69 115 LYS A C 1
ATOM 905 O O . LYS A 1 115 ? -16.069 13.404 28.900 1.00 92.69 115 LYS A O 1
ATOM 910 N N . ARG A 1 116 ? -17.267 12.526 27.209 1.00 92.50 116 ARG A N 1
ATOM 911 C CA . ARG A 1 116 ? -18.534 13.214 27.520 1.00 92.50 116 ARG A CA 1
ATOM 912 C C . ARG A 1 116 ? -19.018 12.884 28.933 1.00 92.50 116 ARG A C 1
ATOM 914 O O . ARG A 1 116 ? -19.250 13.803 29.711 1.00 92.50 116 ARG A O 1
ATOM 921 N N . LYS A 1 117 ? -19.070 11.598 29.306 1.00 93.12 117 LYS A N 1
ATOM 922 C CA . LYS A 1 117 ? -19.451 11.165 30.666 1.00 93.12 117 LYS A CA 1
ATOM 923 C C . LYS A 1 117 ? -18.535 11.749 31.745 1.00 93.12 117 LYS A C 1
ATOM 925 O O . LYS A 1 117 ? -19.019 12.267 32.743 1.00 93.12 117 LYS A O 1
ATOM 930 N N . ILE A 1 118 ? -17.219 11.708 31.531 1.00 93.19 118 ILE A N 1
ATOM 931 C CA . ILE A 1 118 ? -16.237 12.271 32.470 1.00 93.19 118 ILE A CA 1
ATOM 932 C C . ILE A 1 118 ? -16.437 13.782 32.631 1.00 93.19 118 ILE A C 1
ATOM 934 O O . ILE A 1 118 ? -16.376 14.291 33.747 1.00 93.19 118 ILE A O 1
ATOM 938 N N . ASN A 1 119 ? -16.697 14.501 31.538 1.00 93.44 119 ASN A N 1
ATOM 939 C CA . ASN A 1 119 ? -16.918 15.944 31.577 1.00 93.44 119 ASN A CA 1
ATOM 940 C C . ASN A 1 119 ? -18.205 16.320 32.321 1.00 93.44 119 ASN A C 1
ATOM 942 O O . ASN A 1 119 ? -18.182 17.281 33.084 1.00 93.44 119 ASN A O 1
ATOM 946 N N . VAL A 1 120 ? -19.291 15.558 32.148 1.00 93.69 120 VAL A N 1
ATOM 947 C CA . VAL A 1 120 ? -20.534 15.739 32.921 1.00 93.69 120 VAL A CA 1
ATOM 948 C C . VAL A 1 120 ? -20.258 15.552 34.416 1.00 93.69 120 VAL A C 1
ATOM 950 O O . VAL A 1 120 ? -20.457 16.481 35.190 1.00 93.69 120 VAL A O 1
ATOM 953 N N . LEU A 1 121 ? -19.636 14.431 34.800 1.00 91.12 121 LEU A N 1
ATOM 954 C CA . LEU A 1 121 ? -19.291 14.142 36.199 1.00 91.12 121 LEU A CA 1
ATOM 955 C C . LEU A 1 121 ? -18.366 15.197 36.830 1.00 91.12 121 LEU A C 1
ATOM 957 O O . LEU A 1 121 ? -18.446 15.461 38.029 1.00 91.12 121 LEU A O 1
ATOM 961 N N . ARG A 1 122 ? -17.452 15.784 36.047 1.00 90.62 122 ARG A N 1
ATOM 962 C CA . ARG A 1 122 ? -16.591 16.885 36.505 1.00 90.62 122 ARG A CA 1
ATOM 963 C C . ARG A 1 122 ? -17.395 18.158 36.763 1.00 90.62 122 ARG A C 1
ATOM 965 O O . ARG A 1 122 ? -17.165 18.792 37.786 1.00 90.62 122 ARG A O 1
ATOM 972 N N . LYS A 1 123 ? -18.335 18.506 35.879 1.00 90.00 123 LYS A N 1
ATOM 973 C CA . LYS A 1 123 ? -19.222 19.670 36.047 1.00 90.00 123 LYS A CA 1
ATOM 974 C C . LYS A 1 123 ? -20.130 19.520 37.270 1.00 90.00 123 LYS A C 1
ATOM 976 O O . LYS A 1 123 ? -20.188 20.443 38.075 1.00 90.00 123 LYS A O 1
ATOM 981 N N . ASP A 1 124 ? -20.735 18.347 37.465 1.00 90.12 124 ASP A N 1
ATOM 982 C CA . ASP A 1 124 ? -21.596 18.069 38.627 1.00 90.12 124 ASP A CA 1
ATOM 983 C C . ASP A 1 124 ? -20.855 18.228 39.964 1.00 90.12 124 ASP A C 1
ATOM 985 O O . ASP A 1 124 ? -21.425 18.692 40.948 1.00 90.12 124 ASP A O 1
ATOM 989 N N . LYS A 1 125 ? -19.567 17.865 40.018 1.00 86.44 125 LYS A N 1
ATOM 990 C CA . LYS A 1 125 ? -18.736 18.040 41.222 1.00 86.44 125 LYS A CA 1
ATOM 991 C C . LYS A 1 125 ? -18.365 19.496 41.497 1.00 86.44 125 LYS A C 1
ATOM 993 O O . LYS A 1 125 ? -18.170 19.843 42.656 1.00 86.44 125 LYS A O 1
ATOM 998 N N . ILE A 1 126 ? -18.225 20.313 40.453 1.00 82.62 126 ILE A N 1
ATOM 999 C CA . ILE A 1 126 ? -17.908 21.740 40.585 1.00 82.62 126 ILE A CA 1
ATOM 1000 C C . ILE A 1 126 ? -19.136 22.505 41.083 1.00 82.62 126 ILE A C 1
ATOM 1002 O O . ILE A 1 126 ? -18.994 23.319 41.979 1.00 82.62 126 ILE A O 1
ATOM 1006 N N . GLY A 1 127 ? -20.333 22.204 40.570 1.00 71.19 127 GLY A N 1
ATOM 1007 C CA . GLY A 1 127 ? -21.567 22.889 40.978 1.00 71.19 127 GLY A CA 1
ATOM 1008 C C . GLY A 1 127 ? -22.104 22.524 42.370 1.00 71.19 127 GLY A C 1
ATOM 1009 O O . GLY A 1 127 ? -23.057 23.144 42.822 1.00 71.19 127 GLY A O 1
ATOM 1010 N N . ARG A 1 128 ? -21.539 21.508 43.039 1.00 66.25 128 ARG A N 1
ATOM 1011 C CA . ARG A 1 128 ? -21.892 21.115 44.420 1.00 66.25 128 ARG A CA 1
ATOM 1012 C C . ARG A 1 128 ? -20.959 21.699 45.492 1.00 66.25 128 ARG A C 1
ATOM 1014 O O . ARG A 1 128 ? -21.167 21.404 46.666 1.00 66.25 128 ARG A O 1
ATOM 1021 N N . LYS A 1 129 ? -19.914 22.431 45.100 1.00 52.81 129 LYS A N 1
ATOM 1022 C CA . LYS A 1 129 ? -19.040 23.190 46.005 1.00 52.81 129 LYS A CA 1
ATOM 1023 C C . LYS A 1 129 ? -19.469 24.646 46.022 1.00 52.81 129 LYS A C 1
ATOM 1025 O O . LYS A 1 129 ? -19.317 25.248 47.101 1.00 52.81 129 LYS A O 1
#

Mean predicted aligned error: 9.75 Å

Secondary structure (DSSP, 8-state):
-------GGG--GGGGS--TTSPPPPGGGEEEEEEPP-SS--HHHHH---EEEEEETTT--EEEE--SSSHHHHHHHHHHHHHHHHHHHHHGGGSHHHHHHHHHHHHHHHHHHHHHHHHHHHHHHHTT-

Nearest PDB structures (foldseek):
  9d7s-assembly2_2w  TM=8.834E-01  e=1.297E-05  Thermus thermophilus HB8
  8akn-assembly1_W  TM=7.438E-01  e=4.043E-06  Escherichia coli BW25113
  6bok-assembly2_HD  TM=7.598E-01  e=7.727E-06  Escherichia coli
  8oir-assembly1_Aa  TM=7.470E-01  e=1.681E-05  Homo sapiens
  5czp-assembly2_QY  TM=6.928E-01  e=7.242E-06  Escherichia coli K-12

Solvent-accessible surface area (backbone atoms only — not comparable to full-atom values): 7702 Å² total; per-residue (Å²): 132,86,89,75,86,76,72,81,86,73,76,53,80,78,75,74,56,68,65,86,78,57,69,82,82,58,75,90,47,50,48,78,44,73,41,59,48,85,66,97,57,60,78,75,49,46,70,46,59,26,30,31,36,42,30,37,61,90,80,65,50,71,46,77,25,74,84,49,86,47,47,67,59,12,50,53,50,41,49,54,52,47,44,53,50,50,24,41,71,75,46,43,76,68,11,62,68,46,48,48,50,54,54,50,50,56,50,51,52,53,51,49,53,50,51,52,53,52,52,50,57,51,50,59,58,57,77,74,108

Sequence (129 aa):
GKYLSTCPILRGYKELIDRTRVPQLLESDLEEQFIRGSGPGGSNVNTNSNCVSLKHIPTGVVIKCHQHRLLEQNRKCARELLITKLDNMINGELSVENQLKKLQEIKSNKTESKKRKINVLRKDKIGRK

InterPro domains:
  IPR000352 Peptide chain release factor class I [PF00472] (25-123)
  IPR045853 Peptide chain release factor class I superfamily [SSF75620] (24-111)
  IPR052405 Mitochondrial Translation Release Factor [PTHR46203] (14-123)

Radius of gyration: 23.63 Å; Cα contacts (8 Å, |Δi|>4): 126; chains: 1; bounding box: 41×53×62 Å